Protein AF-A0A8S1DTE9-F1 (afdb_monomer_lite)

Secondary structure (DSSP, 8-state):
---B-BS-TTSSS-EEEEEEEETTEEEEEEEEEEEETTEEEEEEE-TT-S-EEEESSSEEE-B--SEEEEEESS--TT---EEEE-TT--EEEEEEEEETTEEEEEEEETTEEEEEETTEEEEES-EEEEEE----

Organism: NCBI:txid197152

Sequence (136 aa):
MDILVPCSPNNPIPTYVAAAFNSYSPHPQPGYAYYREGKFSCGYFMQGSEQGDFLEDGYYLLMGGNVSFRPHREVPENLRFKVGSTKDYKPIYIGTIYISGEEICGPVIDGVCYVYRHSILSDGENYKVLGLNEGC

pLDDT: mean 78.78, std 10.21, range [36.03, 90.56]

Structure (mmCIF, N/CA/C/O backbone):
data_AF-A0A8S1DTE9-F1
#
_entry.id   AF-A0A8S1DTE9-F1
#
loop_
_atom_site.group_PDB
_atom_site.id
_atom_site.type_symbol
_atom_site.label_atom_id
_atom_site.label_alt_id
_atom_site.label_comp_id
_atom_site.label_asym_id
_atom_site.label_entity_id
_atom_site.label_seq_id
_atom_site.pdbx_PDB_ins_code
_atom_site.Cartn_x
_atom_site.Cartn_y
_atom_site.Cartn_z
_atom_site.occupancy
_atom_site.B_iso_or_equiv
_atom_site.auth_seq_id
_atom_site.auth_comp_id
_atom_site.auth_asym_id
_atom_site.auth_atom_id
_atom_site.pdbx_PDB_model_num
ATOM 1 N N . MET A 1 1 ? -23.332 4.148 -1.441 1.00 52.09 1 MET A N 1
ATOM 2 C CA . MET A 1 1 ? -22.413 4.826 -0.508 1.00 52.09 1 MET A CA 1
ATOM 3 C C . MET A 1 1 ? -21.060 4.213 -0.762 1.00 52.09 1 MET A C 1
ATOM 5 O O . MET A 1 1 ? -20.933 3.007 -0.582 1.00 52.09 1 MET A O 1
ATOM 9 N N . ASP A 1 2 ? -20.118 4.995 -1.270 1.00 70.94 2 ASP A N 1
ATOM 10 C CA . ASP A 1 2 ? -18.791 4.483 -1.598 1.00 70.94 2 ASP A CA 1
ATOM 11 C C . ASP A 1 2 ? -17.950 4.481 -0.318 1.00 70.94 2 ASP A C 1
ATOM 13 O O . ASP A 1 2 ? -17.821 5.507 0.349 1.00 70.94 2 ASP A O 1
ATOM 17 N N . ILE A 1 3 ? -17.452 3.308 0.074 1.00 82.81 3 ILE A N 1
ATOM 18 C CA . ILE A 1 3 ? -16.716 3.110 1.329 1.00 82.81 3 ILE A CA 1
ATOM 19 C C . ILE A 1 3 ? -15.235 2.987 0.987 1.00 82.81 3 ILE A C 1
ATOM 21 O O . ILE A 1 3 ? -14.867 2.133 0.190 1.00 82.81 3 ILE A O 1
ATOM 25 N N . LEU A 1 4 ? -14.379 3.818 1.576 1.00 86.00 4 LEU A N 1
ATOM 26 C CA . LEU A 1 4 ? -12.929 3.693 1.410 1.00 86.00 4 LEU A CA 1
ATOM 27 C C . LEU A 1 4 ? -12.423 2.391 2.036 1.00 86.00 4 LEU A C 1
ATOM 29 O O . LEU A 1 4 ? -12.883 2.014 3.112 1.00 86.00 4 LEU A O 1
ATOM 33 N N . VAL A 1 5 ? -11.452 1.731 1.399 1.00 86.50 5 VAL A N 1
ATOM 34 C CA . VAL A 1 5 ? -10.809 0.534 1.965 1.00 86.50 5 VAL A CA 1
ATOM 35 C C . VAL A 1 5 ? -9.747 0.964 2.988 1.00 86.50 5 VAL A C 1
ATOM 37 O O . VAL A 1 5 ? -8.730 1.542 2.588 1.00 86.50 5 VAL A O 1
ATOM 40 N N . PRO A 1 6 ? -9.946 0.718 4.298 1.00 88.12 6 PRO A N 1
ATOM 41 C CA . PRO A 1 6 ? -8.991 1.132 5.313 1.00 88.12 6 PRO A CA 1
ATOM 42 C C . PRO A 1 6 ? -7.788 0.183 5.353 1.00 88.12 6 PRO A C 1
ATOM 44 O O . PRO A 1 6 ? -7.934 -1.037 5.355 1.00 88.12 6 PRO A O 1
ATOM 47 N N . CYS A 1 7 ? -6.598 0.762 5.455 1.00 84.00 7 CYS A N 1
ATOM 48 C CA . CYS A 1 7 ? -5.357 0.072 5.806 1.00 84.00 7 CYS A CA 1
ATOM 49 C C . CYS A 1 7 ? -5.279 -0.196 7.310 1.00 84.00 7 CYS A C 1
ATOM 51 O O . CYS A 1 7 ? -4.753 -1.214 7.743 1.00 84.00 7 CYS A O 1
ATOM 53 N N . SER A 1 8 ? -5.797 0.748 8.101 1.00 80.25 8 SER A N 1
ATOM 54 C CA . SER A 1 8 ? -5.701 0.750 9.559 1.00 80.25 8 SER A CA 1
ATOM 55 C C . SER A 1 8 ? -7.030 1.164 10.197 1.00 80.25 8 SER A C 1
ATOM 57 O O . SER A 1 8 ? -7.157 2.250 10.762 1.00 80.25 8 SER A O 1
ATOM 59 N N . PRO A 1 9 ? -8.065 0.308 10.122 1.00 74.75 9 PRO A N 1
ATOM 60 C CA . PRO A 1 9 ? -9.409 0.664 10.586 1.00 74.75 9 PRO A CA 1
ATOM 61 C C . PRO A 1 9 ? -9.478 0.999 12.084 1.00 74.75 9 PRO A C 1
ATOM 63 O O . PRO A 1 9 ? -10.421 1.651 12.517 1.00 74.75 9 PRO A O 1
ATOM 66 N N . ASN A 1 10 ? -8.483 0.572 12.868 1.00 77.38 10 ASN A N 1
ATOM 67 C CA . ASN A 1 10 ? -8.430 0.772 14.316 1.00 77.38 10 ASN A CA 1
ATOM 68 C C . ASN A 1 10 ? -7.545 1.956 14.746 1.00 77.38 10 ASN A C 1
ATOM 70 O O . ASN A 1 10 ? -7.356 2.163 15.943 1.00 77.38 10 ASN A O 1
ATOM 74 N N . ASN A 1 11 ? -6.962 2.703 13.803 1.00 75.88 11 ASN A N 1
ATOM 75 C CA . ASN A 1 11 ? -6.078 3.827 14.114 1.00 75.88 11 ASN A CA 1
ATOM 76 C C . ASN A 1 11 ? -6.891 5.114 14.368 1.00 75.88 11 ASN A C 1
ATOM 78 O O . ASN A 1 11 ? -7.899 5.326 13.691 1.00 75.88 11 ASN A O 1
ATOM 82 N N . PRO A 1 12 ? -6.458 6.019 15.273 1.00 78.19 12 PRO A N 1
ATOM 83 C CA . PRO A 1 12 ? -7.154 7.288 15.524 1.00 78.19 12 PRO A CA 1
ATOM 84 C C . PRO A 1 12 ? -7.269 8.173 14.278 1.00 78.19 12 PRO A C 1
ATOM 86 O O . PRO A 1 12 ? -8.232 8.921 14.127 1.00 78.19 12 PRO A O 1
ATOM 89 N N . ILE A 1 13 ? -6.279 8.076 13.387 1.00 78.56 13 ILE A N 1
ATOM 90 C CA . ILE A 1 13 ? -6.301 8.667 12.052 1.00 78.56 13 ILE A CA 1
ATOM 91 C C . ILE A 1 13 ? -6.284 7.496 11.065 1.00 78.56 13 ILE A C 1
ATOM 93 O O . ILE A 1 13 ? -5.213 6.931 10.828 1.00 78.56 13 ILE A O 1
ATOM 97 N N . PRO A 1 14 ? -7.444 7.085 10.525 1.00 82.19 14 PRO A N 1
ATOM 98 C CA . PRO A 1 14 ? -7.497 5.964 9.603 1.00 82.19 14 PRO A CA 1
ATOM 99 C C . PRO A 1 14 ? -6.725 6.301 8.329 1.00 82.19 14 PRO A C 1
ATOM 101 O O . PRO A 1 14 ? -6.885 7.375 7.739 1.00 82.19 14 PRO A O 1
ATOM 104 N N . THR A 1 15 ? -5.899 5.354 7.901 1.00 86.62 15 THR A N 1
ATOM 105 C CA . THR A 1 15 ? -5.263 5.379 6.585 1.00 86.62 15 THR A CA 1
ATOM 106 C C . THR A 1 15 ? -6.034 4.491 5.616 1.00 86.62 15 THR A C 1
ATOM 108 O O . THR A 1 15 ? -6.632 3.488 6.013 1.00 86.62 15 THR A O 1
ATOM 111 N N . TYR A 1 16 ? -6.023 4.856 4.341 1.00 89.12 16 TYR A N 1
ATOM 112 C CA . TYR A 1 16 ? -6.786 4.218 3.273 1.00 89.12 16 TYR A CA 1
ATOM 113 C C . TYR A 1 16 ? -5.869 3.792 2.140 1.00 89.12 16 TYR A C 1
ATOM 115 O O . TYR A 1 16 ? -4.843 4.427 1.900 1.00 89.12 16 TYR A O 1
ATOM 123 N N . VAL A 1 17 ? -6.254 2.734 1.432 1.00 89.56 17 VAL A N 1
ATOM 124 C CA . VAL A 1 17 ? -5.503 2.251 0.273 1.00 89.56 17 VAL A CA 1
ATOM 125 C C . VAL A 1 17 ? -5.506 3.325 -0.808 1.00 89.56 17 VAL A C 1
ATOM 127 O O . VAL A 1 17 ? -6.568 3.752 -1.272 1.00 89.56 17 VAL A O 1
ATOM 130 N N . ALA A 1 18 ? -4.310 3.729 -1.222 1.00 88.06 18 ALA A N 1
ATOM 131 C CA . ALA A 1 18 ? -4.116 4.718 -2.267 1.00 88.06 18 ALA A CA 1
ATOM 132 C C . ALA A 1 18 ? -3.080 4.246 -3.287 1.00 88.06 18 ALA A C 1
ATOM 134 O O . ALA A 1 18 ? -2.300 3.331 -3.021 1.00 88.06 18 ALA A O 1
ATOM 135 N N . ALA A 1 19 ? -3.066 4.877 -4.456 1.00 85.12 19 ALA A N 1
ATOM 136 C CA . ALA A 1 19 ? -1.995 4.711 -5.426 1.00 85.12 19 ALA A CA 1
ATOM 137 C C . ALA A 1 19 ? -1.725 6.020 -6.174 1.00 85.12 19 ALA A C 1
ATOM 139 O O . ALA A 1 19 ? -2.663 6.738 -6.508 1.00 85.12 19 ALA A O 1
ATOM 140 N N . ALA A 1 20 ? -0.465 6.322 -6.472 1.00 82.31 20 ALA A N 1
ATOM 141 C CA . ALA A 1 20 ? -0.065 7.551 -7.159 1.00 82.31 20 ALA A CA 1
ATOM 142 C C . ALA A 1 20 ? 0.922 7.253 -8.291 1.00 82.31 20 ALA A C 1
ATOM 144 O O . ALA A 1 20 ? 1.725 6.325 -8.200 1.00 82.31 20 ALA A O 1
ATOM 145 N N . PHE A 1 21 ? 0.876 8.034 -9.369 1.00 79.12 21 PHE A N 1
ATOM 146 C CA . PHE A 1 21 ? 1.924 7.982 -10.388 1.00 79.12 21 PHE A CA 1
ATOM 147 C C . PHE A 1 21 ? 3.166 8.729 -9.908 1.00 79.12 21 PHE A C 1
ATOM 149 O O . PHE A 1 21 ? 3.062 9.740 -9.219 1.00 79.12 21 PHE A O 1
ATOM 156 N N . ASN A 1 22 ? 4.340 8.254 -10.317 1.00 71.62 22 ASN A N 1
ATOM 157 C CA . ASN A 1 22 ? 5.598 8.953 -10.093 1.00 71.62 22 ASN A CA 1
ATOM 158 C C . ASN A 1 22 ? 6.451 8.943 -11.363 1.00 71.62 22 ASN A C 1
ATOM 160 O O . ASN A 1 22 ? 6.154 8.242 -12.328 1.00 71.62 22 ASN A O 1
ATOM 164 N N . SER A 1 23 ? 7.525 9.727 -11.371 1.00 70.94 23 SER A N 1
ATOM 165 C CA . SER A 1 23 ? 8.426 9.846 -12.524 1.00 70.94 23 SER A CA 1
ATOM 166 C C . SER A 1 23 ? 9.267 8.589 -12.790 1.00 70.94 23 SER A C 1
ATOM 168 O O . SER A 1 23 ? 9.874 8.468 -13.855 1.00 70.94 23 SER A O 1
ATOM 170 N N . TYR A 1 24 ? 9.316 7.645 -11.846 1.00 69.38 24 TYR A N 1
ATOM 171 C CA . TYR A 1 24 ? 10.162 6.453 -11.911 1.00 69.38 24 TYR A CA 1
ATOM 172 C C . TYR A 1 24 ? 9.443 5.228 -12.472 1.00 69.38 24 TYR A C 1
ATOM 174 O O . TYR A 1 24 ? 10.112 4.318 -12.967 1.00 69.38 24 TYR A O 1
ATOM 182 N N . SER A 1 25 ? 8.113 5.199 -12.417 1.00 71.25 25 SER A N 1
ATOM 183 C CA . SER A 1 25 ? 7.296 4.075 -12.852 1.00 71.25 25 SER A CA 1
ATOM 184 C C . SER A 1 25 ? 6.176 4.534 -13.789 1.00 71.25 25 SER A C 1
ATOM 186 O O . SER A 1 25 ? 5.419 5.440 -13.442 1.00 71.25 25 SER A O 1
ATOM 188 N N . PRO A 1 26 ? 5.984 3.861 -14.940 1.00 71.75 26 PRO A N 1
ATOM 189 C CA . PRO A 1 26 ? 4.820 4.094 -15.793 1.00 71.75 26 PRO A CA 1
ATOM 190 C C . PRO A 1 26 ? 3.516 3.553 -15.178 1.00 71.75 26 PRO A C 1
ATOM 192 O O . PRO A 1 26 ? 2.444 3.744 -15.746 1.00 71.75 26 PRO A O 1
ATOM 195 N N . HIS A 1 27 ? 3.595 2.856 -14.041 1.00 75.38 27 HIS A N 1
ATOM 196 C CA . HIS A 1 27 ? 2.463 2.296 -13.309 1.00 75.38 27 HIS A CA 1
ATOM 197 C C . HIS A 1 27 ? 2.262 3.007 -11.968 1.00 75.38 27 HIS A C 1
ATOM 199 O O . HIS A 1 27 ? 3.256 3.352 -11.312 1.00 75.38 27 HIS A O 1
ATOM 205 N N . PRO A 1 28 ? 1.006 3.165 -11.513 1.00 77.75 28 PRO A N 1
ATOM 206 C CA . PRO A 1 28 ? 0.730 3.763 -10.218 1.00 77.75 28 PRO A CA 1
ATOM 207 C C . PRO A 1 28 ? 1.367 2.918 -9.108 1.00 77.75 28 PRO A C 1
ATOM 209 O O . PRO A 1 28 ? 1.281 1.689 -9.107 1.00 77.75 28 PRO A O 1
ATOM 212 N N . GLN A 1 29 ? 2.050 3.582 -8.182 1.00 79.62 29 GLN A N 1
ATOM 213 C CA . GLN A 1 29 ? 2.644 2.958 -7.010 1.00 79.62 29 GLN A CA 1
ATOM 214 C C . GLN A 1 29 ? 1.631 2.951 -5.876 1.00 79.62 29 GLN A C 1
ATOM 216 O O . GLN A 1 29 ? 1.057 4.003 -5.584 1.00 79.62 29 GLN A O 1
ATOM 221 N N . PRO A 1 30 ? 1.398 1.801 -5.229 1.00 82.69 30 PRO A N 1
ATOM 222 C CA . PRO A 1 30 ? 0.537 1.760 -4.067 1.00 82.69 30 PRO A CA 1
ATOM 223 C C . PRO A 1 30 ? 1.173 2.531 -2.910 1.00 82.69 30 PRO A C 1
ATOM 225 O O . PRO A 1 30 ? 2.392 2.665 -2.790 1.00 82.69 30 PRO A O 1
ATOM 228 N N . GLY A 1 31 ? 0.313 3.021 -2.039 1.00 84.19 31 GLY A N 1
ATOM 229 C CA . GLY A 1 31 ? 0.667 3.755 -0.844 1.00 84.19 31 GLY A CA 1
ATOM 230 C C . GLY A 1 31 ? -0.536 3.831 0.077 1.00 84.19 31 GLY A C 1
ATOM 231 O O . GLY A 1 31 ? -1.434 2.981 0.044 1.00 84.19 31 GLY A O 1
ATOM 232 N N . TYR A 1 32 ? -0.566 4.875 0.888 1.00 86.25 32 TYR A N 1
ATOM 233 C CA . TYR A 1 32 ? -1.687 5.159 1.761 1.00 86.25 32 TYR A CA 1
ATOM 234 C C . TYR A 1 32 ? -2.094 6.618 1.650 1.00 86.25 32 TYR A C 1
ATOM 236 O O . TYR A 1 32 ? -1.265 7.506 1.467 1.00 86.25 32 TYR A O 1
ATOM 244 N N . ALA A 1 33 ? -3.382 6.868 1.827 1.00 87.56 33 ALA A N 1
ATOM 245 C CA . ALA A 1 33 ? -3.904 8.203 2.029 1.00 87.56 33 ALA A CA 1
ATOM 246 C C . ALA A 1 33 ? -4.439 8.357 3.446 1.00 87.56 33 ALA A C 1
ATOM 248 O O . ALA A 1 33 ? -4.926 7.403 4.048 1.00 87.56 33 ALA A O 1
ATOM 249 N N . TYR A 1 34 ? -4.382 9.569 3.975 1.00 85.50 34 TYR A N 1
ATOM 250 C CA . TYR A 1 34 ? -5.039 9.936 5.225 1.00 85.50 34 TYR A CA 1
ATOM 251 C C . TYR A 1 34 ? -5.812 11.230 5.020 1.00 85.50 34 TYR A C 1
ATOM 253 O O . TYR A 1 34 ? -5.460 12.048 4.170 1.00 85.50 34 TYR A O 1
ATOM 261 N N . TYR A 1 35 ? -6.877 11.400 5.799 1.00 84.56 35 TYR A N 1
ATOM 262 C CA . TYR A 1 35 ? -7.682 12.613 5.788 1.00 84.56 35 TYR A CA 1
ATOM 263 C C . TYR A 1 35 ? -7.342 13.468 7.003 1.00 84.56 35 TYR A C 1
ATOM 265 O O . TYR A 1 35 ? -7.464 13.008 8.141 1.00 84.56 35 TYR A O 1
ATOM 273 N N . ARG A 1 36 ? -6.929 14.713 6.778 1.00 80.00 36 ARG A N 1
ATOM 274 C CA . ARG A 1 36 ? -6.643 15.678 7.840 1.00 80.00 36 ARG A CA 1
ATOM 275 C C . ARG A 1 36 ? -7.065 17.071 7.391 1.00 80.00 36 ARG A C 1
ATOM 277 O O . ARG A 1 36 ? -6.855 17.446 6.245 1.00 80.00 36 ARG A O 1
ATOM 284 N N . GLU A 1 37 ? -7.677 17.830 8.300 1.00 82.94 37 GLU A N 1
ATOM 285 C CA . GLU A 1 37 ? -7.978 19.260 8.091 1.00 82.94 37 GLU A CA 1
ATOM 286 C C . GLU A 1 37 ? -8.771 19.558 6.801 1.00 82.94 37 GLU A C 1
ATOM 288 O O . GLU A 1 37 ? -8.581 20.578 6.147 1.00 82.94 37 GLU A O 1
ATOM 293 N N . GLY A 1 38 ? -9.691 18.665 6.426 1.00 81.25 38 GLY A N 1
ATOM 294 C CA . GLY A 1 38 ? -10.551 18.872 5.262 1.00 81.25 38 GLY A CA 1
ATOM 295 C C . GLY A 1 38 ? -10.019 18.286 3.951 1.00 81.25 38 GLY A C 1
ATOM 296 O O . GLY A 1 38 ? -10.741 18.317 2.954 1.00 81.25 38 GLY A O 1
ATOM 297 N N . LYS A 1 39 ? -8.794 17.742 3.930 1.00 84.00 39 LYS A N 1
ATOM 298 C CA . LYS A 1 39 ? -8.125 17.265 2.713 1.00 84.00 39 LYS A CA 1
ATOM 299 C C . LYS A 1 39 ? -7.523 15.873 2.880 1.00 84.00 39 LYS A C 1
ATOM 301 O O . LYS A 1 39 ? -7.148 15.464 3.978 1.00 84.00 39 LYS A O 1
ATOM 306 N N . PHE A 1 40 ? -7.433 15.152 1.767 1.00 84.00 40 PHE A N 1
ATOM 307 C CA . PHE A 1 40 ? -6.667 13.916 1.680 1.00 84.00 40 PHE A CA 1
ATOM 308 C C . PHE A 1 40 ? -5.246 14.215 1.202 1.00 84.00 40 PHE A C 1
ATOM 310 O O . PHE A 1 40 ? -5.045 15.042 0.314 1.00 84.00 40 PHE A O 1
ATOM 317 N N . SER A 1 41 ? -4.280 13.497 1.760 1.00 83.12 41 SER A N 1
ATOM 318 C CA . SER A 1 41 ? -2.893 13.488 1.294 1.00 83.12 41 SER A CA 1
ATOM 319 C C . SER A 1 41 ? -2.436 12.044 1.137 1.00 83.12 41 SER A C 1
ATOM 321 O O . SER A 1 41 ? -2.779 11.200 1.968 1.00 83.12 41 SER A O 1
ATOM 323 N N . CYS A 1 42 ? -1.674 11.756 0.082 1.00 82.69 42 CYS A N 1
ATOM 324 C CA . CYS A 1 42 ? -1.181 10.417 -0.229 1.00 82.69 42 CYS A CA 1
ATOM 325 C C . CYS A 1 42 ? 0.326 10.331 0.010 1.00 82.69 42 CYS A C 1
ATOM 327 O O . CYS A 1 42 ? 1.081 11.058 -0.628 1.00 82.69 42 CYS A O 1
ATOM 329 N N . GLY A 1 43 ? 0.754 9.416 0.878 1.00 81.31 43 GLY A N 1
ATOM 330 C CA . GLY A 1 43 ? 2.144 8.981 0.986 1.00 81.31 43 GLY A CA 1
ATOM 331 C C . GLY A 1 43 ? 2.344 7.703 0.177 1.00 81.31 43 GLY A C 1
ATOM 332 O O . GLY A 1 43 ? 1.573 6.752 0.321 1.00 81.31 43 GLY A O 1
ATOM 333 N N . TYR A 1 44 ? 3.355 7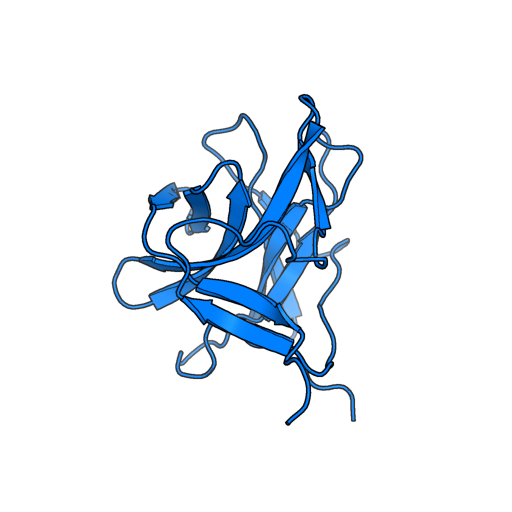.660 -0.686 1.00 73.31 44 TYR A N 1
ATOM 334 C CA . TYR A 1 44 ? 3.646 6.470 -1.488 1.00 73.31 44 TYR A CA 1
ATOM 335 C C . TYR A 1 44 ? 5.149 6.213 -1.600 1.00 73.31 44 TYR A C 1
ATOM 337 O O . TYR A 1 44 ? 5.980 7.113 -1.463 1.00 73.31 44 TYR A O 1
ATOM 345 N N . PHE A 1 45 ? 5.495 4.950 -1.837 1.00 72.81 45 PHE A N 1
ATOM 346 C CA . PHE A 1 45 ? 6.874 4.521 -2.038 1.00 72.81 45 PHE A CA 1
ATOM 347 C C . PHE A 1 45 ? 7.326 4.790 -3.475 1.00 72.81 45 PHE A C 1
ATOM 349 O O . PHE A 1 45 ? 6.615 4.492 -4.438 1.00 72.81 45 PHE A O 1
ATOM 356 N N . MET A 1 46 ? 8.542 5.305 -3.626 1.00 68.81 46 MET A N 1
ATOM 357 C CA . MET A 1 46 ? 9.205 5.440 -4.916 1.00 68.81 46 MET A CA 1
ATOM 358 C C . MET A 1 46 ? 10.255 4.335 -5.055 1.00 68.81 46 MET A C 1
ATOM 360 O O . MET A 1 46 ? 11.238 4.283 -4.320 1.00 68.81 46 MET A O 1
ATOM 364 N N . GLN A 1 47 ? 10.038 3.423 -6.005 1.00 64.12 47 GLN A N 1
ATOM 365 C CA . GLN A 1 47 ? 10.972 2.329 -6.245 1.00 64.12 47 GLN A CA 1
ATOM 366 C C . GLN A 1 47 ? 12.363 2.863 -6.618 1.00 64.12 47 GLN A C 1
ATOM 368 O O . GLN A 1 47 ? 12.515 3.577 -7.609 1.00 64.12 47 GLN A O 1
ATOM 373 N N . GLY A 1 48 ? 13.384 2.448 -5.863 1.00 55.50 48 GLY A N 1
ATOM 374 C CA . GLY A 1 48 ? 14.775 2.840 -6.101 1.00 55.50 48 GLY A CA 1
ATOM 375 C C . GLY A 1 48 ? 15.194 4.143 -5.420 1.00 55.50 48 GLY A C 1
ATOM 376 O O . GLY A 1 48 ? 16.311 4.598 -5.657 1.00 55.50 48 GLY A O 1
ATOM 377 N N . SER A 1 49 ? 14.350 4.726 -4.566 1.00 56.38 49 SER A N 1
ATOM 378 C CA . SER A 1 49 ? 14.754 5.797 -3.658 1.00 56.38 49 SER A CA 1
ATOM 379 C C . SER A 1 49 ? 14.547 5.405 -2.199 1.00 56.38 49 SER A C 1
ATOM 381 O O . SER A 1 49 ? 13.585 4.736 -1.834 1.00 56.38 49 SER A O 1
ATOM 383 N N . GLU A 1 50 ? 15.438 5.902 -1.345 1.00 50.75 50 GLU A N 1
ATOM 384 C CA . GLU A 1 50 ? 15.284 5.874 0.119 1.00 50.75 50 GLU A CA 1
ATOM 385 C C . GLU A 1 50 ? 14.169 6.824 0.603 1.00 50.75 50 GLU A C 1
ATOM 387 O O . GLU A 1 50 ? 13.867 6.904 1.791 1.00 50.75 50 GLU A O 1
ATOM 392 N N . GLN A 1 51 ? 13.562 7.563 -0.328 1.00 51.56 51 GLN A N 1
ATOM 393 C CA . GLN A 1 51 ? 12.541 8.575 -0.099 1.00 51.56 51 GLN A CA 1
ATOM 394 C C . GLN A 1 51 ? 11.240 8.148 -0.784 1.00 51.56 51 GLN A C 1
ATOM 396 O O . GLN A 1 51 ? 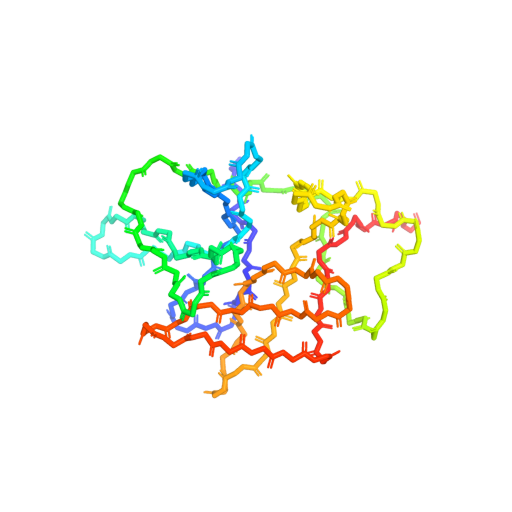11.258 7.564 -1.863 1.00 51.56 51 GLN A O 1
ATOM 401 N N . GLY A 1 52 ? 10.109 8.444 -0.168 1.00 56.97 52 GLY A N 1
ATOM 402 C CA . GLY A 1 52 ? 8.797 8.509 -0.797 1.00 56.97 52 GLY A CA 1
ATOM 403 C C . GLY A 1 52 ? 8.354 9.965 -0.899 1.00 56.97 52 GLY A C 1
ATOM 404 O O . GLY A 1 52 ? 9.061 10.875 -0.458 1.00 56.97 52 GLY A O 1
ATOM 405 N N . ASP A 1 53 ? 7.190 10.195 -1.485 1.00 64.19 53 ASP A N 1
ATOM 406 C CA . ASP A 1 53 ? 6.671 11.546 -1.686 1.00 64.19 53 ASP A CA 1
ATOM 407 C C . ASP A 1 53 ? 5.259 11.673 -1.110 1.00 64.19 53 ASP A C 1
ATOM 409 O O . ASP A 1 53 ? 4.551 10.672 -0.936 1.00 64.19 53 ASP A O 1
ATOM 413 N N . PHE A 1 54 ? 4.877 12.908 -0.790 1.00 68.69 54 PHE A N 1
ATOM 414 C CA . PHE A 1 54 ? 3.536 13.263 -0.352 1.00 68.69 54 PHE A CA 1
ATOM 415 C C . PHE A 1 54 ? 2.865 14.119 -1.414 1.00 68.69 54 PHE A C 1
ATOM 417 O O . PHE A 1 54 ? 3.318 15.216 -1.731 1.00 68.69 54 PHE A O 1
ATOM 424 N N . LEU A 1 55 ? 1.744 13.626 -1.927 1.00 71.00 55 LEU A N 1
ATOM 425 C CA . LEU A 1 55 ? 0.945 14.343 -2.909 1.00 71.00 55 LEU A CA 1
ATOM 426 C C . LEU A 1 55 ? -0.366 14.804 -2.282 1.00 71.00 55 LEU A C 1
ATOM 428 O O . LEU A 1 55 ? -1.093 14.011 -1.675 1.00 71.00 55 LEU A O 1
ATOM 432 N N . GLU A 1 56 ? -0.669 16.090 -2.453 1.00 67.44 56 GLU A N 1
ATOM 433 C CA . GLU A 1 56 ? -1.988 16.651 -2.140 1.00 67.44 56 GLU A CA 1
ATOM 434 C C . GLU A 1 56 ? -3.002 16.394 -3.265 1.00 67.44 56 GLU A C 1
ATOM 436 O O . GLU A 1 56 ? -4.187 16.264 -2.975 1.00 67.44 56 GLU A O 1
ATOM 441 N N . ASP A 1 57 ? -2.539 16.212 -4.510 1.00 70.62 57 ASP A N 1
ATOM 442 C CA . ASP A 1 57 ? -3.360 15.954 -5.700 1.00 70.62 57 ASP A CA 1
ATOM 443 C C . ASP A 1 57 ? -2.738 14.858 -6.593 1.00 70.62 57 ASP A C 1
ATOM 445 O O . ASP A 1 57 ? -1.538 14.597 -6.535 1.00 70.62 57 ASP A O 1
ATOM 449 N N . GLY A 1 58 ? -3.536 14.223 -7.463 1.00 78.56 58 GLY A N 1
ATOM 450 C CA . GLY A 1 58 ? -3.020 13.290 -8.482 1.00 78.56 58 GLY A CA 1
ATOM 451 C C . GLY A 1 58 ? -2.808 11.838 -8.025 1.00 78.56 58 GLY A C 1
ATOM 452 O O . GLY A 1 58 ? -1.967 11.134 -8.583 1.00 78.56 58 GLY A O 1
ATOM 453 N N . TYR A 1 59 ? -3.579 11.371 -7.040 1.00 85.31 59 TYR A N 1
ATOM 454 C CA . TYR A 1 59 ? -3.621 9.972 -6.595 1.00 85.31 59 TYR A CA 1
ATOM 455 C C . TYR A 1 59 ? -5.028 9.375 -6.735 1.00 85.31 59 TYR A C 1
ATOM 457 O O . TYR A 1 59 ? -6.026 10.073 -6.915 1.00 85.31 59 TYR A O 1
ATOM 465 N N . TYR A 1 60 ? -5.098 8.054 -6.626 1.00 87.25 60 TYR A N 1
ATOM 466 C CA . TYR A 1 60 ? -6.316 7.258 -6.630 1.00 87.25 60 TYR A CA 1
ATOM 467 C C . TYR A 1 60 ? -6.556 6.685 -5.240 1.00 87.25 60 TYR A C 1
ATOM 469 O O . TYR A 1 60 ? -5.610 6.295 -4.557 1.00 87.25 60 TYR A O 1
ATOM 477 N N . LEU A 1 61 ? -7.823 6.589 -4.849 1.00 88.19 61 LEU A N 1
ATOM 478 C CA . LEU A 1 61 ? -8.260 5.886 -3.646 1.00 88.19 61 LEU A CA 1
ATOM 479 C C . LEU A 1 61 ? -8.988 4.611 -4.051 1.00 88.19 61 LEU A C 1
ATOM 481 O O . LEU A 1 61 ? -9.786 4.620 -4.992 1.00 88.19 61 LEU A O 1
ATOM 485 N N . LEU A 1 62 ? -8.740 3.517 -3.332 1.00 87.75 62 LEU A N 1
ATOM 486 C CA . LEU A 1 62 ? -9.522 2.304 -3.524 1.00 87.75 62 LEU A CA 1
ATOM 487 C C . LEU A 1 62 ? -10.866 2.434 -2.798 1.00 87.75 62 LEU A C 1
ATOM 489 O O . LEU A 1 62 ? -10.928 2.543 -1.569 1.00 87.75 62 LEU A O 1
ATOM 493 N N . MET A 1 63 ? -11.939 2.388 -3.583 1.00 88.75 63 MET A N 1
ATOM 494 C CA . MET A 1 63 ? -13.317 2.483 -3.111 1.00 88.75 63 MET A CA 1
ATOM 495 C C . MET A 1 63 ? -13.984 1.105 -3.155 1.00 88.75 63 MET A C 1
ATOM 497 O O . MET A 1 63 ? -14.165 0.532 -4.227 1.00 88.75 63 MET A O 1
ATOM 501 N N . GLY A 1 64 ? -14.405 0.609 -1.994 1.00 82.31 64 GLY A N 1
ATOM 502 C CA . GLY A 1 64 ? -15.234 -0.579 -1.833 1.00 82.31 64 GLY A CA 1
ATOM 503 C C . GLY A 1 64 ? -14.617 -1.868 -2.377 1.00 82.31 64 GLY A C 1
ATOM 504 O O . GLY A 1 64 ? -13.424 -1.964 -2.655 1.00 82.31 64 GLY A O 1
ATOM 505 N N . GLY A 1 65 ? -15.470 -2.881 -2.516 1.00 79.62 65 GLY A N 1
ATOM 506 C CA . GLY A 1 65 ? -15.108 -4.188 -3.059 1.00 79.62 65 GLY A CA 1
ATOM 507 C C . GLY A 1 65 ? -15.127 -5.304 -2.019 1.00 79.62 65 GLY A C 1
ATOM 508 O O . GLY A 1 65 ? -15.056 -5.080 -0.813 1.00 79.62 65 GLY A O 1
ATOM 509 N N . ASN A 1 66 ? -15.236 -6.539 -2.508 1.00 83.50 66 ASN A N 1
ATOM 510 C CA . ASN A 1 66 ? -15.151 -7.734 -1.679 1.00 83.50 66 ASN A CA 1
ATOM 511 C C . ASN A 1 66 ? -13.677 -8.106 -1.459 1.00 83.50 66 ASN A C 1
ATOM 513 O O . ASN A 1 66 ? -13.193 -9.097 -2.005 1.00 83.50 66 ASN A O 1
ATOM 517 N N . VAL A 1 67 ? -12.950 -7.256 -0.733 1.00 84.56 67 VAL A N 1
ATOM 518 C CA . VAL A 1 67 ? -11.507 -7.387 -0.489 1.00 84.56 67 VAL A CA 1
ATOM 519 C C . VAL A 1 67 ? -11.200 -7.503 1.003 1.00 84.56 67 VAL A C 1
ATOM 521 O O . VAL A 1 67 ? -11.952 -7.011 1.843 1.00 84.56 67 VAL A O 1
ATOM 524 N N . SER A 1 68 ? -10.091 -8.153 1.344 1.00 85.94 68 SER A N 1
ATOM 525 C CA . SER A 1 68 ? -9.545 -8.166 2.704 1.00 85.94 68 SER A CA 1
ATOM 526 C C . SER A 1 68 ? -8.026 -8.274 2.701 1.00 85.94 68 SER A C 1
ATOM 528 O O . SER A 1 68 ? -7.423 -8.826 1.780 1.00 85.94 68 SER A O 1
ATOM 530 N N . PHE A 1 69 ? -7.407 -7.753 3.760 1.00 87.81 69 PHE A N 1
ATOM 531 C CA . PHE A 1 69 ? -5.997 -7.981 4.045 1.00 87.81 69 PHE A CA 1
ATOM 532 C C . PHE A 1 69 ? -5.820 -9.339 4.723 1.00 87.81 69 PHE A C 1
ATOM 534 O O . PHE A 1 69 ? -6.394 -9.586 5.786 1.00 87.81 69 PHE A O 1
ATOM 541 N N . ARG A 1 70 ? -5.005 -10.211 4.128 1.00 86.69 70 ARG A N 1
ATOM 542 C CA . ARG A 1 70 ? -4.707 -11.552 4.653 1.00 86.69 70 ARG A CA 1
ATOM 543 C C . ARG A 1 70 ? -3.221 -11.681 4.973 1.00 86.69 70 ARG A C 1
ATOM 545 O O . ARG A 1 70 ? -2.415 -11.215 4.172 1.00 86.69 70 ARG A O 1
ATOM 552 N N . PRO A 1 71 ? -2.836 -12.274 6.117 1.00 86.56 71 PRO A N 1
ATOM 553 C CA . PRO A 1 71 ? -1.430 -12.468 6.451 1.00 86.56 71 PRO A CA 1
ATOM 554 C C . PRO A 1 71 ? -0.777 -13.398 5.429 1.00 86.56 71 PRO A C 1
ATOM 556 O O . PRO A 1 71 ? -1.292 -14.483 5.161 1.00 86.56 71 PRO A O 1
ATOM 559 N N . HIS A 1 72 ? 0.360 -12.980 4.885 1.00 74.44 72 HIS A N 1
ATOM 560 C CA . HIS A 1 72 ? 1.124 -13.763 3.924 1.00 74.44 72 HIS A CA 1
ATOM 561 C C . HIS A 1 72 ? 2.614 -13.654 4.239 1.00 74.44 72 HIS A C 1
ATOM 563 O O . HIS A 1 72 ? 3.109 -12.576 4.546 1.00 74.44 72 HIS A O 1
ATOM 569 N N . ARG A 1 73 ? 3.318 -14.790 4.174 1.00 63.66 73 ARG A N 1
ATOM 570 C CA . ARG A 1 73 ? 4.791 -14.823 4.142 1.00 63.66 73 ARG A CA 1
ATOM 571 C C . ARG A 1 73 ? 5.311 -14.710 2.710 1.00 63.66 73 ARG A C 1
ATOM 573 O O . ARG A 1 73 ? 6.311 -14.058 2.462 1.00 63.66 73 ARG A O 1
ATOM 580 N N . GLU A 1 74 ? 4.573 -15.294 1.773 1.0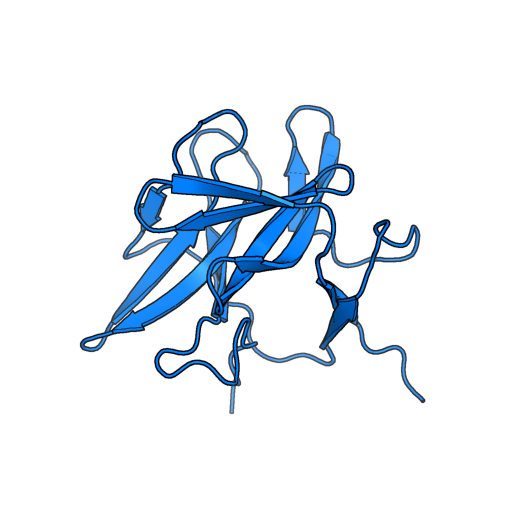0 65.44 74 GLU A N 1
ATOM 581 C CA . GLU A 1 74 ? 4.809 -15.208 0.336 1.00 65.44 74 GLU A CA 1
ATOM 582 C C . GLU A 1 74 ? 3.502 -14.799 -0.343 1.00 65.44 74 GLU A C 1
ATOM 584 O O . GLU A 1 74 ? 2.418 -15.234 0.070 1.00 65.44 74 GLU A O 1
ATOM 589 N N . VAL A 1 75 ? 3.595 -13.941 -1.363 1.00 66.25 75 VAL A N 1
ATOM 590 C CA . VAL A 1 75 ? 2.419 -13.530 -2.132 1.00 66.25 75 VAL A CA 1
ATOM 591 C C . VAL A 1 75 ? 1.884 -14.753 -2.884 1.00 66.25 75 VAL A C 1
ATOM 593 O O . VAL A 1 75 ? 2.631 -15.336 -3.668 1.00 66.25 75 VAL A O 1
ATOM 596 N N . PRO A 1 76 ? 0.617 -15.154 -2.684 1.00 65.56 76 PRO A N 1
ATOM 597 C CA . PRO A 1 76 ? 0.052 -16.309 -3.368 1.00 65.56 76 PRO A CA 1
ATOM 598 C C . PRO A 1 76 ? 0.150 -16.169 -4.887 1.00 65.56 76 PRO A C 1
ATOM 600 O O . PRO A 1 76 ? -0.199 -15.122 -5.434 1.00 65.56 76 PRO A O 1
ATOM 603 N N . GLU A 1 77 ? 0.533 -17.238 -5.585 1.00 61.69 77 GLU A N 1
ATOM 604 C CA . GLU A 1 77 ? 0.589 -17.251 -7.057 1.00 61.69 77 GLU A CA 1
ATOM 605 C C . GLU A 1 77 ? -0.773 -16.935 -7.707 1.00 61.69 77 GLU A C 1
ATOM 607 O O . GLU A 1 77 ? -0.838 -16.426 -8.825 1.00 61.69 77 GLU A O 1
ATOM 612 N N . ASN A 1 78 ? -1.881 -17.195 -7.000 1.00 60.31 78 ASN A N 1
ATOM 613 C CA . ASN A 1 78 ? -3.239 -16.890 -7.448 1.00 60.31 78 ASN A CA 1
ATOM 614 C C . ASN A 1 78 ? -3.711 -15.474 -7.079 1.00 60.31 78 ASN A C 1
ATOM 616 O O . ASN A 1 78 ? -4.870 -15.141 -7.347 1.00 60.31 78 ASN A O 1
ATOM 620 N N . LEU A 1 79 ? -2.865 -14.633 -6.476 1.00 67.25 79 LEU A N 1
ATOM 621 C CA . LEU A 1 79 ? -3.258 -13.282 -6.099 1.00 67.25 79 LEU A CA 1
ATOM 622 C C . LEU A 1 79 ? -3.381 -12.414 -7.359 1.00 67.25 79 LEU A C 1
ATOM 624 O O . LEU A 1 79 ? -2.430 -11.829 -7.866 1.00 67.25 79 LEU A O 1
ATOM 628 N N . ARG A 1 80 ? -4.603 -12.340 -7.894 1.00 65.12 80 ARG A N 1
ATOM 629 C CA . ARG A 1 80 ? -4.905 -11.632 -9.151 1.00 65.12 80 ARG A CA 1
ATOM 630 C C . ARG A 1 80 ? -4.827 -10.108 -9.035 1.00 65.12 80 ARG A C 1
ATOM 632 O O . ARG A 1 80 ? -4.871 -9.418 -10.049 1.00 65.12 80 ARG A O 1
ATOM 639 N N . PHE A 1 81 ? -4.738 -9.582 -7.816 1.00 73.06 81 PHE A N 1
ATOM 640 C CA . PHE A 1 81 ? -4.837 -8.155 -7.527 1.00 73.06 81 PHE A CA 1
ATOM 641 C C . PHE A 1 81 ? -3.457 -7.477 -7.491 1.00 73.06 81 PHE A C 1
ATOM 643 O O . PHE A 1 81 ? -3.019 -6.979 -6.456 1.00 73.06 81 PHE A O 1
ATOM 650 N N . LYS A 1 82 ? -2.750 -7.479 -8.632 1.00 78.94 82 LYS A N 1
ATOM 651 C CA . LYS A 1 82 ? -1.528 -6.677 -8.819 1.00 78.94 82 LYS A CA 1
ATOM 652 C C . LYS A 1 82 ? -1.888 -5.262 -9.268 1.00 78.94 82 LYS A C 1
ATOM 654 O O . LYS A 1 82 ? -2.730 -5.089 -10.147 1.00 78.94 82 LYS A O 1
ATOM 659 N N . VAL A 1 83 ? -1.235 -4.258 -8.693 1.00 79.12 83 VAL A N 1
ATOM 660 C CA . VAL A 1 83 ? -1.469 -2.837 -9.022 1.00 79.12 83 VAL A CA 1
ATOM 661 C C . VAL A 1 83 ? -0.517 -2.301 -10.081 1.00 79.12 83 VAL A C 1
ATOM 663 O O . VAL A 1 83 ? -0.789 -1.286 -10.716 1.00 79.12 83 VAL A O 1
ATOM 666 N N . GLY A 1 84 ? 0.589 -3.001 -10.303 1.00 77.50 84 GLY A N 1
ATOM 667 C CA . GLY A 1 84 ? 1.577 -2.623 -11.291 1.00 77.50 84 GLY A CA 1
ATOM 668 C C . GLY A 1 84 ? 2.711 -3.626 -11.349 1.00 77.50 84 GLY A C 1
ATOM 669 O O . GLY A 1 84 ? 2.630 -4.730 -10.801 1.00 77.50 84 GLY A O 1
ATOM 670 N N . SER A 1 85 ? 3.777 -3.205 -12.011 1.00 79.69 85 SER A N 1
ATOM 671 C CA . SER A 1 85 ? 5.032 -3.930 -12.056 1.00 79.69 85 SER A CA 1
ATOM 672 C C . SER A 1 85 ? 6.193 -2.961 -11.916 1.00 79.69 85 SER A C 1
ATOM 674 O O . SER A 1 85 ? 6.098 -1.795 -12.300 1.00 79.69 85 SER A O 1
ATOM 676 N N . THR A 1 86 ? 7.282 -3.459 -11.355 1.00 77.19 86 THR A N 1
ATOM 677 C CA . THR A 1 86 ? 8.569 -2.774 -11.308 1.00 77.19 86 THR A CA 1
ATOM 678 C C . THR A 1 86 ? 9.197 -2.696 -12.705 1.00 77.19 86 THR A C 1
ATOM 680 O O . THR A 1 86 ? 8.732 -3.345 -13.647 1.00 77.19 86 THR A O 1
ATOM 683 N N . LYS A 1 87 ? 10.296 -1.941 -12.859 1.00 75.38 87 LYS A N 1
ATOM 684 C CA . LYS A 1 87 ? 11.038 -1.858 -14.138 1.00 75.38 87 LYS A CA 1
ATOM 685 C C . LYS A 1 87 ? 11.557 -3.211 -14.638 1.00 75.38 87 LYS A C 1
ATOM 687 O O . LYS A 1 87 ? 11.651 -3.421 -15.841 1.00 75.38 87 LYS A O 1
ATOM 692 N N . ASP A 1 88 ? 11.888 -4.111 -13.720 1.00 79.94 88 ASP A N 1
ATOM 693 C CA . ASP A 1 88 ? 12.313 -5.492 -13.964 1.00 79.94 88 ASP A CA 1
ATOM 694 C C . ASP A 1 88 ? 11.133 -6.484 -14.018 1.00 79.94 88 ASP A C 1
ATOM 696 O O . ASP A 1 88 ? 11.328 -7.690 -13.907 1.00 79.94 88 ASP A O 1
ATOM 700 N N . TYR A 1 89 ? 9.909 -5.985 -14.229 1.00 80.94 89 TYR A N 1
ATOM 701 C CA . TYR A 1 89 ? 8.677 -6.761 -14.407 1.00 80.94 89 TYR A CA 1
ATOM 702 C C . TYR A 1 89 ? 8.234 -7.594 -13.196 1.00 80.94 89 TYR A C 1
ATOM 704 O O . TYR A 1 89 ? 7.337 -8.432 -13.323 1.00 80.94 89 TYR A O 1
ATOM 712 N N . LYS A 1 90 ? 8.779 -7.337 -12.001 1.00 83.12 90 LYS A N 1
ATOM 713 C CA . LYS A 1 90 ? 8.264 -7.942 -10.770 1.00 83.12 90 LYS A CA 1
ATOM 714 C C . LYS A 1 90 ? 6.879 -7.368 -10.465 1.00 83.12 90 LYS A C 1
ATOM 716 O O . LYS A 1 90 ? 6.667 -6.165 -10.631 1.00 83.12 90 LYS A O 1
ATOM 721 N N . PRO A 1 91 ? 5.905 -8.192 -10.057 1.00 84.62 91 PRO A N 1
ATOM 722 C CA . PRO A 1 91 ? 4.581 -7.702 -9.701 1.00 84.62 91 PRO A CA 1
ATOM 723 C C . PRO A 1 91 ? 4.633 -6.858 -8.422 1.00 84.62 91 PRO A C 1
ATOM 725 O O . PRO A 1 91 ? 5.358 -7.180 -7.483 1.00 84.62 91 PRO A O 1
ATOM 728 N N . ILE A 1 92 ? 3.833 -5.793 -8.397 1.00 85.56 92 ILE A N 1
ATOM 729 C CA . ILE A 1 92 ? 3.617 -4.946 -7.224 1.00 85.56 92 ILE A CA 1
ATOM 730 C C . ILE A 1 92 ? 2.206 -5.213 -6.704 1.00 85.56 92 ILE A C 1
ATOM 732 O O . ILE A 1 92 ? 1.231 -5.108 -7.458 1.00 85.56 92 ILE A O 1
ATOM 736 N N . TYR A 1 93 ? 2.094 -5.515 -5.414 1.00 87.88 93 TYR A N 1
ATOM 737 C CA . TYR A 1 93 ? 0.821 -5.718 -4.720 1.00 87.88 93 TYR A CA 1
ATOM 738 C C . TYR A 1 93 ? 0.609 -4.652 -3.645 1.00 87.88 93 TYR A C 1
ATOM 740 O O . TYR A 1 93 ? 1.544 -3.954 -3.264 1.00 87.88 93 TYR A O 1
ATOM 748 N N . ILE A 1 94 ? -0.621 -4.527 -3.147 1.00 88.62 94 ILE A N 1
ATOM 749 C CA . ILE A 1 94 ? -0.922 -3.699 -1.973 1.00 88.62 94 ILE A CA 1
ATOM 750 C C . ILE A 1 94 ? -0.836 -4.589 -0.740 1.00 88.62 94 ILE A C 1
ATOM 752 O O . ILE A 1 94 ? -1.536 -5.600 -0.660 1.00 88.62 94 ILE A O 1
ATOM 756 N N . GLY A 1 95 ? -0.027 -4.195 0.235 1.00 90.12 95 GLY A N 1
ATOM 757 C CA . GLY A 1 95 ? 0.009 -4.841 1.537 1.00 90.12 95 GLY A CA 1
ATOM 758 C C . GLY A 1 95 ? -0.058 -3.856 2.688 1.00 90.12 95 GLY A C 1
ATOM 759 O O . GLY A 1 95 ? -0.058 -2.644 2.480 1.00 90.12 95 GLY A O 1
ATOM 760 N N . THR A 1 96 ? -0.137 -4.398 3.899 1.00 90.06 96 THR A N 1
ATOM 761 C CA . THR A 1 96 ? 0.010 -3.662 5.152 1.00 90.06 96 THR A CA 1
ATOM 762 C C . THR A 1 96 ? 1.082 -4.298 6.024 1.00 90.06 96 THR A C 1
ATOM 764 O O . THR A 1 96 ? 1.211 -5.520 6.081 1.00 90.06 96 THR A O 1
ATOM 767 N N . ILE A 1 97 ? 1.824 -3.473 6.752 1.00 88.31 97 ILE A N 1
ATOM 768 C CA . ILE A 1 97 ? 2.814 -3.911 7.740 1.00 88.31 97 ILE A CA 1
ATOM 769 C C . ILE A 1 97 ? 2.616 -3.136 9.043 1.00 88.31 97 ILE A C 1
ATOM 771 O O . ILE A 1 97 ? 2.171 -1.986 9.029 1.00 88.31 97 ILE A O 1
ATOM 775 N N . TYR A 1 98 ? 2.933 -3.774 10.172 1.00 88.25 98 TYR A N 1
ATOM 776 C CA . TYR A 1 98 ? 2.963 -3.117 11.475 1.00 88.25 98 TYR A CA 1
ATOM 777 C C . TYR A 1 98 ? 4.341 -2.520 11.745 1.00 88.25 98 TYR A C 1
ATOM 779 O O . TYR A 1 98 ? 5.312 -3.254 11.921 1.00 88.25 98 TYR A O 1
ATOM 787 N N . ILE A 1 99 ? 4.415 -1.194 11.831 1.00 81.56 99 ILE A N 1
ATOM 788 C CA . ILE A 1 99 ? 5.638 -0.458 12.164 1.00 81.56 99 ILE A CA 1
ATOM 789 C C . ILE A 1 99 ? 5.316 0.496 13.310 1.00 81.56 99 ILE A C 1
ATOM 791 O O . ILE A 1 99 ? 4.384 1.294 13.231 1.00 81.56 99 ILE A O 1
ATOM 795 N N . SER A 1 100 ? 6.090 0.414 14.395 1.00 83.19 100 SER A N 1
ATOM 796 C CA . SER A 1 100 ? 5.949 1.298 15.564 1.00 83.19 100 SER A CA 1
ATOM 797 C C . SER A 1 100 ? 4.527 1.344 16.149 1.00 83.19 100 SER A C 1
ATOM 799 O O . SER A 1 100 ? 4.064 2.396 16.579 1.00 83.19 100 SER A O 1
ATOM 801 N N . GLY A 1 101 ? 3.832 0.199 16.161 1.00 83.31 101 GLY A N 1
ATOM 802 C CA . GLY A 1 101 ? 2.480 0.062 16.721 1.00 83.31 101 GLY A CA 1
ATOM 803 C C . GLY A 1 101 ? 1.337 0.449 15.777 1.00 83.31 101 GLY A C 1
ATOM 804 O O . G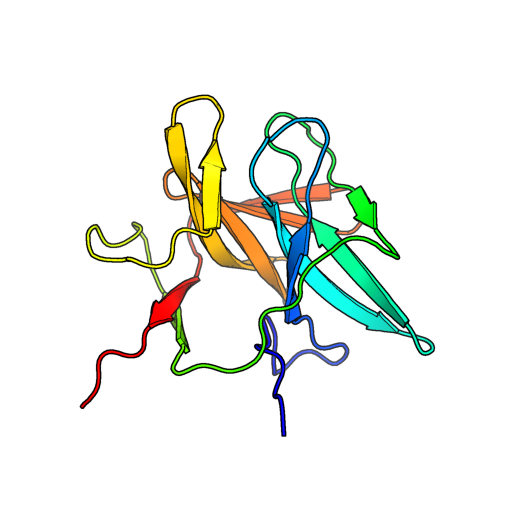LY A 1 101 ? 0.179 0.323 16.162 1.00 83.31 101 GLY A O 1
ATOM 805 N N . GLU A 1 102 ? 1.635 0.862 14.546 1.00 83.06 102 GLU A N 1
ATOM 806 C CA . GLU A 1 102 ? 0.637 1.251 13.549 1.00 83.06 102 GLU A CA 1
ATOM 807 C C . GLU A 1 102 ? 0.662 0.308 12.348 1.00 83.06 102 GLU A C 1
ATOM 809 O O . GLU A 1 102 ? 1.728 -0.084 11.879 1.00 83.06 102 GLU A O 1
ATOM 814 N N . GLU A 1 103 ? -0.519 -0.032 11.833 1.00 86.25 103 GLU A N 1
ATOM 815 C CA . GLU A 1 103 ? -0.658 -0.742 10.562 1.00 86.25 103 GLU A CA 1
ATOM 816 C C . GLU A 1 103 ? -0.660 0.278 9.416 1.00 86.25 103 GLU A C 1
ATOM 818 O O . GLU A 1 103 ? -1.412 1.252 9.449 1.00 86.25 103 GLU A O 1
ATOM 823 N N . ILE A 1 104 ? 0.200 0.102 8.415 1.00 85.19 104 ILE A N 1
ATOM 824 C CA . ILE A 1 104 ? 0.372 1.080 7.331 1.00 85.19 104 ILE A CA 1
ATOM 825 C C . ILE A 1 104 ? 0.394 0.352 5.993 1.00 85.19 104 ILE A C 1
ATOM 827 O O . ILE A 1 104 ? 1.031 -0.694 5.881 1.00 85.19 104 ILE A O 1
ATOM 831 N N . CYS A 1 105 ? -0.294 0.901 4.986 1.00 88.25 105 CYS A N 1
ATOM 832 C CA . CYS A 1 105 ? -0.245 0.346 3.637 1.00 88.25 105 CYS A CA 1
ATOM 833 C C . CYS A 1 105 ? 1.046 0.701 2.908 1.00 88.25 105 CYS A C 1
ATOM 835 O O . CYS A 1 105 ? 1.566 1.812 3.026 1.00 88.25 105 CYS A O 1
ATOM 837 N N . GLY A 1 106 ? 1.480 -0.216 2.055 1.00 87.50 106 GLY A N 1
ATOM 838 C CA . GLY A 1 106 ? 2.587 0.001 1.145 1.00 87.50 106 GLY A CA 1
ATOM 839 C C . GLY A 1 106 ? 2.658 -1.052 0.040 1.00 87.50 106 GLY A C 1
ATOM 840 O O . GLY A 1 106 ? 1.861 -1.998 0.029 1.00 87.50 106 GLY A O 1
ATOM 841 N N . PRO A 1 107 ? 3.568 -0.882 -0.933 1.00 87.50 107 PRO A N 1
ATOM 842 C CA . PRO A 1 107 ? 3.825 -1.902 -1.935 1.00 87.50 107 PRO A CA 1
ATOM 843 C C . PRO A 1 107 ? 4.440 -3.149 -1.324 1.00 87.50 107 PRO A C 1
ATOM 845 O O . PRO A 1 107 ? 5.391 -3.066 -0.551 1.00 87.50 107 PRO A O 1
ATOM 848 N N . VAL A 1 108 ? 3.962 -4.303 -1.776 1.00 88.69 108 VAL A N 1
ATOM 849 C CA . VAL A 1 108 ? 4.661 -5.576 -1.613 1.00 88.69 108 VAL A CA 1
ATOM 850 C C . VAL A 1 108 ? 5.348 -5.921 -2.921 1.00 88.69 108 VAL A C 1
ATOM 852 O O . VAL A 1 108 ? 4.693 -6.021 -3.964 1.00 88.69 108 VAL A O 1
ATOM 855 N N . ILE A 1 109 ? 6.663 -6.103 -2.853 1.00 86.56 109 ILE A N 1
ATOM 856 C CA . ILE A 1 109 ? 7.528 -6.444 -3.981 1.00 86.56 109 ILE A CA 1
ATOM 857 C C . ILE A 1 109 ? 8.453 -7.558 -3.503 1.00 86.56 109 ILE A C 1
ATOM 859 O O . ILE A 1 109 ? 9.106 -7.408 -2.478 1.00 86.56 109 ILE A O 1
ATOM 863 N N . ASP A 1 110 ? 8.500 -8.667 -4.242 1.00 86.75 110 ASP A N 1
ATOM 864 C CA . ASP A 1 110 ? 9.437 -9.773 -3.978 1.00 86.75 110 ASP A CA 1
ATOM 865 C C . ASP A 1 110 ? 9.387 -10.311 -2.533 1.00 86.75 110 ASP A C 1
ATOM 867 O O . ASP A 1 110 ? 10.406 -10.601 -1.918 1.00 86.75 110 ASP A O 1
ATOM 871 N N . GLY A 1 111 ? 8.182 -10.389 -1.961 1.00 86.06 111 GLY A N 1
ATOM 872 C CA . GLY A 1 111 ? 7.991 -10.887 -0.598 1.00 86.06 111 GLY A CA 1
ATOM 873 C C . GLY A 1 111 ? 8.291 -9.878 0.515 1.00 86.06 111 GLY A C 1
ATOM 874 O O . GLY A 1 111 ? 8.269 -10.262 1.677 1.00 86.06 111 GLY A O 1
ATOM 875 N N . VAL A 1 112 ? 8.528 -8.603 0.196 1.00 87.75 112 VAL A N 1
ATOM 876 C CA . VAL A 1 112 ? 8.798 -7.548 1.184 1.00 87.75 112 VAL A CA 1
ATOM 877 C C . VAL A 1 112 ? 7.778 -6.424 1.043 1.00 87.75 112 VAL A C 1
ATOM 879 O O . VAL A 1 112 ? 7.528 -5.940 -0.062 1.00 87.75 112 VAL A O 1
ATOM 882 N N . CYS A 1 113 ? 7.178 -6.000 2.160 1.00 88.75 113 CYS A N 1
ATOM 883 C CA . CYS A 1 113 ? 6.307 -4.828 2.207 1.00 88.75 113 CYS A CA 1
ATOM 884 C C . CYS A 1 113 ? 7.126 -3.586 2.550 1.00 88.75 113 CYS A C 1
ATOM 886 O O . CYS A 1 113 ? 7.726 -3.533 3.619 1.00 88.75 113 CYS A O 1
ATOM 888 N N . TYR A 1 114 ? 7.099 -2.577 1.684 1.00 86.94 114 TYR A N 1
ATOM 889 C CA . TYR A 1 114 ? 7.797 -1.306 1.866 1.00 86.94 114 TYR A CA 1
ATOM 890 C C . TYR A 1 114 ? 6.808 -0.222 2.269 1.00 86.94 114 TYR A C 1
ATOM 892 O O . TYR A 1 114 ? 5.775 -0.060 1.632 1.00 86.94 114 TYR A O 1
ATOM 900 N N . VAL A 1 115 ? 7.120 0.558 3.294 1.00 83.25 115 VAL A N 1
ATOM 901 C CA . VAL A 1 115 ? 6.304 1.682 3.753 1.00 83.25 115 VAL A CA 1
ATOM 902 C C . VAL A 1 115 ? 7.174 2.913 3.884 1.00 83.25 115 VAL A C 1
ATOM 904 O O . VAL A 1 115 ? 8.241 2.875 4.487 1.00 83.25 115 VAL A O 1
ATOM 907 N N . TYR A 1 116 ? 6.679 4.030 3.362 1.00 76.56 116 TYR A N 1
ATOM 908 C CA . TYR A 1 116 ? 7.292 5.329 3.573 1.00 76.56 116 TYR A CA 1
ATOM 909 C C . TYR A 1 116 ? 6.481 6.141 4.572 1.00 76.56 116 TYR A C 1
ATOM 911 O O . TYR A 1 116 ? 5.325 6.461 4.313 1.00 76.56 116 TYR A O 1
ATOM 919 N N . ARG A 1 117 ? 7.079 6.499 5.707 1.00 74.06 117 ARG A N 1
ATOM 920 C CA . ARG A 1 117 ? 6.413 7.281 6.752 1.00 74.06 117 ARG A CA 1
ATOM 921 C C . ARG A 1 117 ? 7.382 8.303 7.329 1.00 74.06 117 ARG A C 1
ATOM 923 O O . ARG A 1 117 ? 8.490 7.946 7.704 1.00 74.06 117 ARG A O 1
ATOM 930 N N . HIS A 1 118 ? 6.954 9.561 7.453 1.00 71.31 118 HIS A N 1
ATOM 931 C CA . HIS A 1 118 ? 7.760 10.639 8.054 1.00 71.31 118 HIS A CA 1
ATOM 932 C C . HIS A 1 118 ? 9.178 10.748 7.473 1.00 71.31 118 HIS A C 1
ATOM 934 O O . HIS A 1 118 ? 10.148 10.898 8.211 1.00 71.31 118 HIS A O 1
ATOM 940 N N . SER A 1 119 ? 9.302 10.634 6.154 1.00 68.81 119 SER A N 1
ATOM 941 C CA . SER A 1 119 ? 10.602 10.671 5.479 1.00 68.81 119 SER A CA 1
ATOM 942 C C . SER A 1 119 ? 11.521 9.477 5.730 1.00 68.81 119 SER A C 1
ATOM 944 O O . SER A 1 119 ? 12.698 9.530 5.391 1.00 68.81 119 SER A O 1
ATOM 946 N N . ILE A 1 120 ? 10.983 8.387 6.279 1.00 73.12 120 ILE A N 1
ATOM 947 C CA . ILE A 1 120 ? 11.710 7.153 6.555 1.00 73.12 120 ILE A CA 1
ATOM 948 C C . ILE A 1 120 ? 11.079 6.022 5.747 1.00 73.12 120 ILE A C 1
ATOM 950 O O . ILE A 1 120 ? 9.878 5.758 5.851 1.00 73.12 120 ILE A O 1
ATOM 954 N N . LEU A 1 121 ? 11.904 5.350 4.946 1.00 79.06 121 LEU A N 1
ATOM 955 C CA . LEU A 1 121 ? 11.569 4.057 4.370 1.00 79.06 121 LEU A CA 1
ATOM 956 C C . LEU A 1 121 ? 11.743 2.978 5.440 1.00 79.06 121 LEU A C 1
ATOM 958 O O . LEU A 1 121 ? 12.753 2.918 6.139 1.00 79.06 121 LEU A O 1
ATOM 962 N N . SER A 1 122 ? 10.739 2.135 5.581 1.00 84.50 122 SER A N 1
ATOM 963 C CA . SER A 1 122 ? 10.751 0.963 6.442 1.00 84.50 122 SER A CA 1
ATOM 964 C C . SER A 1 122 ? 10.220 -0.219 5.655 1.00 84.50 122 SER A C 1
ATOM 966 O O . SER A 1 122 ? 9.402 -0.051 4.751 1.00 84.50 122 SER A O 1
ATOM 968 N N . ASP A 1 123 ? 10.668 -1.412 6.005 1.00 87.62 123 ASP A N 1
ATOM 969 C CA . ASP A 1 123 ? 10.285 -2.627 5.310 1.00 87.62 123 ASP A CA 1
ATOM 970 C C . ASP A 1 123 ? 10.097 -3.800 6.271 1.00 87.62 123 ASP A C 1
ATOM 972 O O . ASP A 1 123 ? 10.468 -3.745 7.448 1.00 87.62 123 ASP A O 1
ATOM 976 N N . GLY A 1 124 ? 9.470 -4.861 5.774 1.00 85.62 124 GLY A N 1
ATOM 977 C CA . GLY A 1 124 ? 9.476 -6.136 6.469 1.00 85.62 124 GLY A CA 1
ATOM 978 C C . GLY A 1 124 ? 8.743 -7.255 5.744 1.00 85.62 124 GLY A C 1
ATOM 979 O O . GLY A 1 124 ? 7.912 -7.044 4.860 1.00 85.62 124 GLY A O 1
ATOM 980 N N . GLU A 1 125 ? 9.065 -8.471 6.174 1.00 86.25 125 GLU A N 1
ATOM 981 C CA . GLU A 1 125 ? 8.588 -9.735 5.596 1.00 86.25 125 GLU A CA 1
ATOM 982 C C . GLU A 1 125 ? 7.308 -10.257 6.274 1.00 86.25 125 GLU A C 1
ATOM 984 O O . GLU A 1 125 ? 6.664 -11.183 5.790 1.00 86.25 125 GLU A O 1
ATOM 989 N N . ASN A 1 126 ? 6.904 -9.653 7.399 1.00 88.25 126 ASN A N 1
ATOM 990 C CA . ASN A 1 126 ? 5.655 -9.975 8.091 1.00 88.25 126 ASN A CA 1
ATOM 991 C C . ASN A 1 126 ? 4.586 -8.934 7.747 1.00 88.25 126 ASN A C 1
ATOM 993 O O . ASN A 1 126 ? 4.413 -7.946 8.463 1.00 88.25 126 ASN A O 1
ATOM 997 N N . TYR A 1 127 ? 3.865 -9.166 6.654 1.00 90.25 127 TYR A N 1
ATOM 998 C CA . TYR A 1 127 ? 2.838 -8.261 6.139 1.00 90.25 127 TYR A CA 1
ATOM 999 C C . TYR A 1 127 ? 1.526 -9.000 5.850 1.00 90.25 127 TYR A C 1
ATOM 1001 O O . TYR A 1 127 ? 1.435 -10.233 5.857 1.00 90.25 127 TYR A O 1
ATOM 1009 N N . LYS A 1 128 ? 0.469 -8.226 5.610 1.00 90.56 128 LYS A N 1
ATOM 1010 C CA . LYS A 1 128 ? -0.772 -8.717 5.013 1.00 90.56 128 LYS A CA 1
ATOM 1011 C C . LYS A 1 128 ? -0.854 -8.224 3.578 1.00 90.56 128 LYS A C 1
ATOM 1013 O O . LYS A 1 128 ? -0.390 -7.131 3.286 1.00 90.56 128 LYS A O 1
ATOM 1018 N N . VAL A 1 129 ? -1.472 -8.990 2.690 1.00 90.06 129 VAL A N 1
ATOM 1019 C CA . VAL A 1 129 ? -1.710 -8.594 1.293 1.00 90.06 129 VAL A CA 1
ATOM 1020 C C . VAL A 1 129 ? -3.196 -8.403 1.075 1.00 90.06 129 VAL A C 1
ATOM 1022 O O . VAL A 1 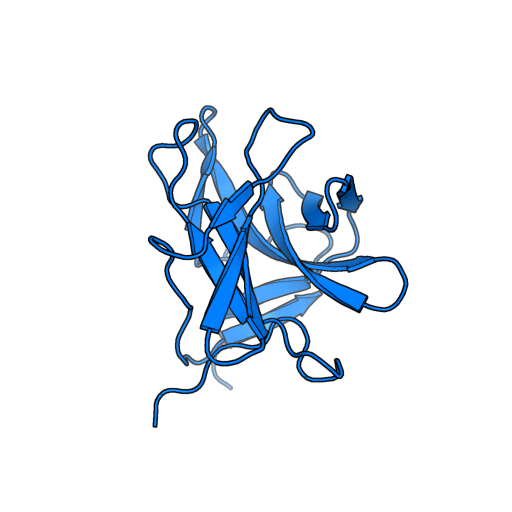129 ? -4.002 -9.199 1.562 1.00 90.06 129 VAL A O 1
ATOM 1025 N N . LEU A 1 130 ? -3.556 -7.354 0.343 1.00 88.38 130 LEU A N 1
ATOM 1026 C CA . LEU A 1 130 ? -4.921 -7.129 -0.097 1.00 88.38 130 LEU A CA 1
ATOM 1027 C C . LEU A 1 130 ? -5.288 -8.159 -1.171 1.00 88.38 130 LEU A C 1
ATOM 1029 O O . LEU A 1 130 ? -4.709 -8.180 -2.257 1.00 88.38 130 LEU A O 1
ATOM 1033 N N . GLY A 1 131 ? -6.270 -9.001 -0.874 1.00 86.38 131 GLY A N 1
ATOM 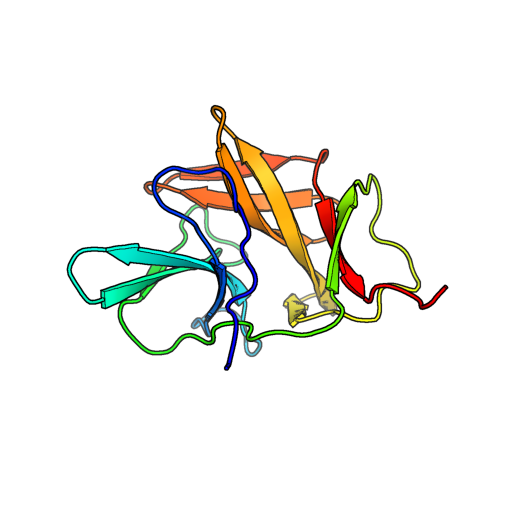1034 C CA . GLY A 1 131 ? -6.808 -9.993 -1.798 1.00 86.38 131 GLY A CA 1
ATOM 1035 C C . GLY A 1 131 ? -8.321 -9.881 -1.928 1.00 86.38 131 GLY A C 1
ATOM 1036 O O . GLY A 1 131 ? -8.989 -9.240 -1.116 1.00 86.38 131 GLY A O 1
ATOM 1037 N N . LEU A 1 132 ? -8.876 -10.535 -2.948 1.00 82.62 132 LEU A N 1
ATOM 1038 C CA . LEU A 1 132 ? -10.317 -10.753 -3.038 1.00 82.62 132 LEU A CA 1
ATOM 1039 C C . LEU A 1 132 ? -10.743 -11.745 -1.951 1.00 82.62 132 LEU A C 1
ATOM 1041 O O . LEU A 1 132 ? -10.066 -12.747 -1.709 1.00 82.62 132 LEU A O 1
ATOM 1045 N N . ASN A 1 133 ? -11.890 -11.503 -1.327 1.00 77.00 133 ASN A N 1
ATOM 1046 C CA . ASN A 1 133 ? -12.558 -12.554 -0.581 1.00 77.00 133 ASN A CA 1
ATOM 1047 C C . ASN A 1 133 ? -13.132 -13.540 -1.597 1.00 77.00 133 ASN A C 1
ATOM 1049 O O . ASN A 1 133 ? -14.128 -13.250 -2.260 1.00 77.00 133 ASN A O 1
ATOM 1053 N N . GLU A 1 134 ? -12.489 -14.692 -1.751 1.00 69.19 134 GLU A N 1
ATOM 1054 C CA . GLU A 1 134 ? -13.127 -15.831 -2.408 1.00 69.19 134 GLU A CA 1
ATOM 1055 C C . GLU A 1 134 ? -14.412 -16.161 -1.629 1.00 69.19 134 GLU A C 1
ATOM 1057 O O . GLU A 1 134 ? -14.391 -16.222 -0.398 1.00 69.19 134 GLU A O 1
ATOM 1062 N N . GLY A 1 135 ? -15.541 -16.226 -2.340 1.00 49.16 135 GLY A N 1
ATOM 1063 C CA . GLY A 1 135 ? -16.860 -16.424 -1.744 1.00 49.16 135 GLY A CA 1
ATOM 1064 C C . GLY A 1 135 ? -16.948 -17.740 -0.975 1.00 49.16 135 GLY A C 1
ATOM 1065 O O . GLY A 1 135 ? -16.368 -18.739 -1.397 1.00 49.16 135 GLY A O 1
ATOM 1066 N N . CYS A 1 136 ? -17.661 -17.708 0.151 1.00 36.03 136 CYS A N 1
ATOM 1067 C CA . CYS A 1 136 ? -18.161 -18.898 0.834 1.00 36.03 136 CYS A CA 1
ATOM 1068 C C . CYS A 1 136 ? -19.083 -19.721 -0.074 1.00 36.03 136 CYS A C 1
ATOM 1070 O O . CYS A 1 136 ? -19.819 -19.096 -0.875 1.00 36.03 136 CYS A O 1
#

Foldseek 3Di:
DWAFAWQFPPDPWTKGWKWADDPQDPFTFIFIWTDDDHAIKTWADDPPDQFTDIDRDGMDTDTDAQKDWAKDLDDDPPQPAFRHAHPVRFTWFWKWDDDPNTITIYIDTPQKGWHHDPGGIDIDNGITTMGHPDDD

Radius of gyration: 13.77 Å; chains: 1; bounding box: 38×38×32 Å